Protein AF-A0A932Q395-F1 (afdb_monomer)

Sequence (166 aa):
MICYNPFRPYSNRVILEYLREEDRYVTKNRRISDGGLLMIFNQVFRTIFHTRIRYFIDQMIVDRNFKGDIILIEPKEDDSTFFEMNPFSFWSRARAARHGFTSVKNTIEGRFDEISKILSTYGIEMTRDIVERDFSKMAKSTSDDATIMSVLQKEANPRRRLQLVA

Secondary structure (DSSP, 8-state):
-EEE-TTPPP-----EEEETTTTEEEESS--GGGG-HHHHHHHHHHHHHHHHHHHHHHHHHH-TT--S--EEE---TT-HHHHHS-TT-GGGHHHHHHHHHHHHHHHHHHTHHHHHHHHHHTTB---HHHHHHHHHHHHH-TT-HHHHHHHHS----TT----B--

Mean predicted aligned error: 12.33 Å

pLDDT: mean 70.41, std 12.55, range [38.03, 88.69]

Nearest PDB structures (foldse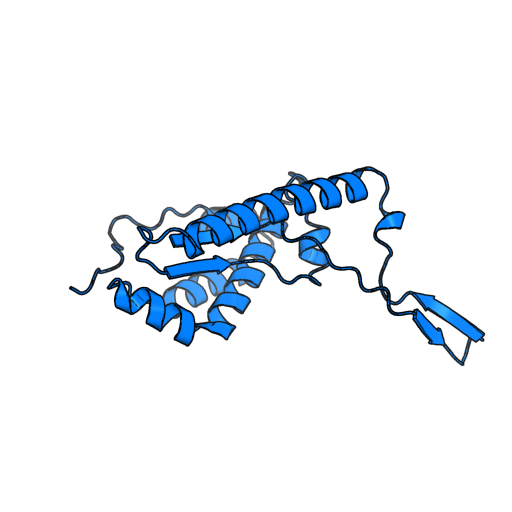ek):
  8wr0-assembly1_X  TM=2.277E-01  e=1.357E+00  Ureaplasma diversum
  8wr0-assembly1_O  TM=2.363E-01  e=1.532E+00  Ureaplasma diversum
  8wr0-assembly1_D  TM=2.130E-01  e=1.953E+00  Ureaplasma diversum
  8wr0-assembly1_H  TM=2.201E-01  e=2.989E+00  Ureaplasma diversum
  8wqu-assembly1_A  TM=2.173E-01  e=3.376E+00  Ureaplasma diversum

Structure (mmCIF, N/CA/C/O backbone):
data_AF-A0A932Q395-F1
#
_entry.id   AF-A0A932Q395-F1
#
loop_
_atom_site.group_PDB
_atom_site.id
_atom_site.type_symbol
_atom_site.label_atom_id
_atom_site.label_alt_id
_atom_site.label_comp_id
_atom_site.label_asym_id
_atom_site.label_entity_id
_atom_site.label_seq_id
_atom_site.pdbx_PDB_ins_code
_atom_site.Cartn_x
_atom_site.Cartn_y
_atom_site.Cartn_z
_atom_site.occupancy
_atom_site.B_iso_or_equiv
_atom_site.auth_seq_id
_atom_site.auth_comp_id
_atom_site.auth_asym_id
_atom_site.auth_atom_id
_atom_site.pdbx_PDB_model_num
ATOM 1 N N . MET A 1 1 ? -4.525 -5.004 13.787 1.00 82.94 1 MET A N 1
ATOM 2 C CA . MET A 1 1 ? -3.143 -4.699 13.341 1.00 82.94 1 MET A CA 1
ATOM 3 C C . MET A 1 1 ? -3.181 -4.289 11.876 1.00 82.94 1 MET A C 1
ATOM 5 O O . MET A 1 1 ? -3.859 -4.955 11.106 1.00 82.94 1 MET A O 1
ATOM 9 N N . ILE A 1 2 ? -2.488 -3.214 11.489 1.00 82.62 2 ILE A N 1
ATOM 10 C CA . ILE A 1 2 ? -2.384 -2.788 10.082 1.00 82.62 2 ILE A CA 1
ATOM 11 C C . ILE A 1 2 ? -0.931 -2.964 9.641 1.00 82.62 2 ILE A C 1
ATOM 13 O O . ILE A 1 2 ? -0.028 -2.401 10.258 1.00 82.62 2 ILE A O 1
ATOM 17 N N . CYS A 1 3 ? -0.713 -3.748 8.589 1.00 81.31 3 CYS A N 1
ATOM 18 C CA . CYS A 1 3 ? 0.602 -4.045 8.034 1.00 81.31 3 CYS A CA 1
ATOM 19 C C . CYS A 1 3 ? 0.660 -3.639 6.564 1.00 81.31 3 CYS A C 1
ATOM 21 O O . CYS A 1 3 ? -0.281 -3.869 5.806 1.00 81.31 3 CYS A O 1
ATOM 23 N N . TYR A 1 4 ? 1.798 -3.093 6.147 1.00 81.12 4 TYR A N 1
ATOM 24 C CA . TYR A 1 4 ? 2.088 -2.811 4.747 1.00 81.12 4 TYR A CA 1
ATOM 25 C C . TYR A 1 4 ? 3.319 -3.607 4.313 1.00 81.12 4 TYR A C 1
ATOM 27 O O . TYR A 1 4 ? 4.382 -3.481 4.922 1.00 81.12 4 TYR A O 1
ATOM 35 N N . ASN A 1 5 ? 3.175 -4.420 3.265 1.00 81.69 5 ASN A N 1
ATOM 36 C CA . ASN A 1 5 ? 4.266 -5.193 2.676 1.00 81.69 5 ASN A CA 1
ATOM 37 C C . ASN A 1 5 ? 4.668 -4.602 1.310 1.00 81.69 5 ASN A C 1
ATOM 39 O O . ASN A 1 5 ? 4.093 -4.979 0.288 1.00 81.69 5 ASN A O 1
ATOM 43 N N . PRO A 1 6 ? 5.691 -3.729 1.240 1.00 72.62 6 PRO A N 1
ATOM 44 C CA . PRO A 1 6 ? 6.219 -3.230 -0.031 1.00 72.62 6 PRO A CA 1
ATOM 45 C C . PRO A 1 6 ? 7.068 -4.270 -0.779 1.00 72.62 6 PRO A C 1
ATOM 47 O O . PRO A 1 6 ? 7.605 -3.980 -1.844 1.00 72.62 6 PRO A O 1
ATOM 50 N N . PHE A 1 7 ? 7.241 -5.472 -0.233 1.00 72.81 7 PHE A N 1
ATOM 51 C CA . PHE A 1 7 ? 8.138 -6.490 -0.769 1.00 72.81 7 PHE A CA 1
ATOM 52 C C . PHE A 1 7 ? 7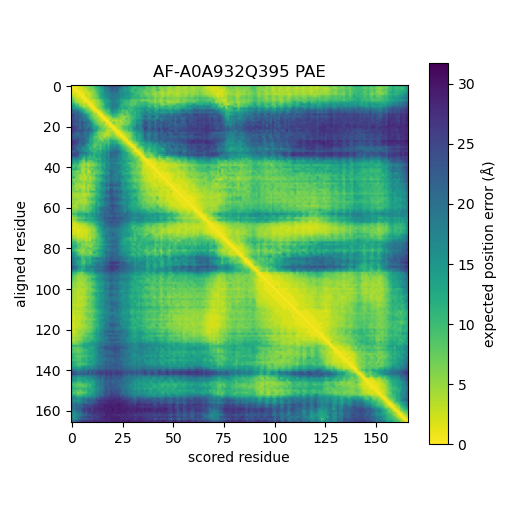.392 -7.690 -1.347 1.00 72.81 7 PHE A C 1
ATOM 54 O O . PHE A 1 7 ? 7.984 -8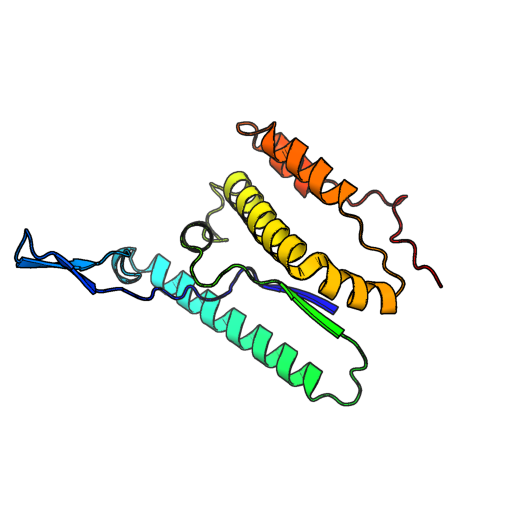.760 -1.481 1.00 72.81 7 PHE 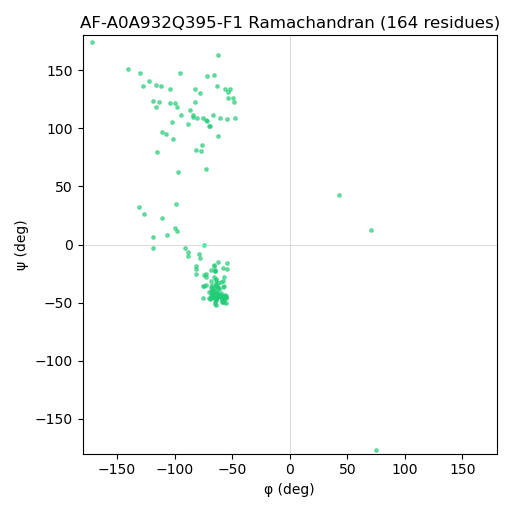A O 1
ATOM 61 N N . ARG A 1 8 ? 6.120 -7.528 -1.739 1.00 75.19 8 ARG A N 1
ATOM 62 C CA . ARG A 1 8 ? 5.399 -8.593 -2.442 1.00 75.19 8 ARG A CA 1
ATOM 63 C C . ARG A 1 8 ? 6.215 -9.049 -3.670 1.00 75.19 8 ARG A C 1
ATOM 65 O O . ARG A 1 8 ? 6.712 -8.189 -4.415 1.00 75.19 8 ARG A O 1
ATOM 72 N N . PRO A 1 9 ? 6.414 -10.365 -3.868 1.00 65.19 9 PRO A N 1
ATOM 73 C CA . PRO A 1 9 ? 7.150 -10.889 -5.007 1.00 65.19 9 PRO A CA 1
ATOM 74 C C . PRO A 1 9 ? 6.420 -10.546 -6.299 1.00 65.19 9 PRO A C 1
ATOM 76 O O . PRO A 1 9 ? 5.202 -10.690 -6.384 1.00 65.19 9 PRO A O 1
ATOM 79 N N . TYR A 1 10 ? 7.170 -10.112 -7.308 1.00 67.06 10 TYR A N 1
ATOM 80 C CA . TYR A 1 10 ? 6.604 -9.844 -8.623 1.00 67.06 10 TYR A CA 1
ATOM 81 C C . TYR A 1 10 ? 6.380 -11.161 -9.365 1.00 67.06 10 TYR A C 1
ATOM 83 O O . TYR A 1 10 ? 7.280 -12.007 -9.432 1.00 67.06 10 TYR A O 1
ATOM 91 N N . SER A 1 11 ? 5.175 -11.337 -9.903 1.00 59.97 11 SER A N 1
ATOM 92 C CA . SER A 1 11 ? 4.775 -12.518 -10.663 1.00 59.97 11 SER A CA 1
ATOM 93 C C . SER A 1 11 ? 4.822 -12.195 -12.150 1.00 59.97 11 SER A C 1
ATOM 95 O O . SER A 1 11 ? 3.856 -11.727 -12.749 1.00 59.97 11 SER A O 1
ATOM 97 N N . ASN A 1 12 ? 5.972 -12.450 -12.771 1.00 58.06 12 ASN A N 1
ATOM 98 C CA . ASN A 1 12 ? 6.119 -12.288 -14.211 1.00 58.06 12 ASN A CA 1
ATOM 99 C C . ASN A 1 12 ? 5.569 -13.514 -14.945 1.00 58.06 12 ASN A C 1
ATOM 101 O O . ASN A 1 12 ? 6.319 -14.414 -15.331 1.00 58.06 12 ASN A O 1
ATOM 105 N N . ARG A 1 13 ? 4.247 -13.571 -15.128 1.00 54.19 13 ARG A N 1
ATOM 106 C CA . ARG A 1 13 ? 3.653 -14.541 -16.052 1.00 54.19 13 ARG A CA 1
ATOM 107 C C . ARG A 1 13 ? 4.006 -14.121 -17.472 1.00 54.19 13 ARG A C 1
ATOM 109 O O . ARG A 1 13 ? 3.432 -13.191 -18.034 1.00 54.19 13 ARG A O 1
ATOM 116 N N . VAL A 1 14 ? 4.993 -14.806 -18.030 1.00 52.25 14 VAL A N 1
ATOM 117 C CA . VAL A 1 14 ? 5.400 -14.651 -19.420 1.00 52.25 14 VAL A CA 1
ATOM 118 C C . VAL A 1 14 ? 4.319 -15.268 -20.304 1.00 52.25 14 VAL A C 1
ATOM 120 O O . VAL A 1 14 ? 4.186 -16.487 -20.373 1.00 52.25 14 VAL A O 1
ATOM 123 N N . ILE A 1 15 ? 3.533 -14.419 -20.962 1.00 53.59 15 ILE A N 1
ATOM 124 C CA . ILE A 1 15 ? 2.578 -14.852 -21.982 1.00 53.59 15 ILE A CA 1
ATOM 125 C C . ILE A 1 15 ? 3.336 -14.901 -23.311 1.00 53.59 15 ILE A C 1
ATOM 127 O O . ILE A 1 15 ? 3.845 -13.880 -23.782 1.00 53.59 15 ILE A O 1
ATOM 131 N N . LEU A 1 16 ? 3.454 -16.105 -23.868 1.00 51.44 16 LEU A N 1
ATOM 132 C CA . LEU A 1 16 ? 3.946 -16.331 -25.223 1.00 51.44 16 LEU A CA 1
ATOM 133 C C . LEU A 1 16 ? 2.781 -16.071 -26.176 1.00 51.44 16 LEU A C 1
ATOM 135 O O . LEU A 1 16 ? 1.821 -16.839 -26.204 1.00 51.44 16 LEU A O 1
ATOM 139 N N . GLU A 1 17 ? 2.847 -14.969 -26.916 1.00 54.59 17 GLU A N 1
ATOM 140 C CA . GLU A 1 17 ? 1.850 -14.632 -27.928 1.00 54.59 17 GLU A CA 1
ATOM 141 C C . GLU A 1 17 ? 2.413 -15.036 -29.295 1.00 54.59 17 GLU A C 1
ATOM 143 O O . GLU A 1 17 ? 3.515 -14.630 -29.672 1.00 54.59 17 GLU A O 1
ATOM 148 N N . TYR A 1 18 ? 1.698 -15.911 -30.003 1.00 56.84 18 TYR A N 1
ATOM 149 C CA . TYR A 1 18 ? 2.077 -16.332 -31.349 1.00 56.84 18 TYR A CA 1
ATOM 150 C C . TYR A 1 18 ? 1.560 -15.300 -32.354 1.00 56.84 18 TYR A C 1
ATOM 152 O O . TYR A 1 18 ? 0.349 -15.163 -32.549 1.00 56.84 18 TYR A O 1
ATOM 160 N N . LEU A 1 19 ? 2.479 -14.564 -32.977 1.00 65.94 19 LEU A N 1
ATOM 161 C CA . LEU A 1 19 ? 2.161 -13.579 -34.006 1.00 65.94 19 LEU A CA 1
ATOM 162 C C . LEU A 1 19 ? 2.138 -14.273 -35.367 1.00 65.94 19 LEU A C 1
ATOM 164 O O . LEU A 1 19 ? 3.181 -14.566 -35.949 1.00 65.94 19 LEU A O 1
ATOM 168 N N . ARG A 1 20 ? 0.922 -14.514 -35.876 1.00 59.69 20 ARG A N 1
ATOM 169 C CA . ARG A 1 20 ? 0.675 -15.143 -37.187 1.00 59.69 20 ARG A CA 1
ATOM 170 C C . ARG A 1 20 ? 1.315 -14.399 -38.363 1.00 59.69 20 ARG A C 1
ATOM 172 O O . ARG A 1 20 ? 1.606 -15.034 -39.365 1.00 59.69 20 ARG A O 1
ATOM 179 N N . GLU A 1 21 ? 1.512 -13.086 -38.256 1.00 71.31 21 GLU A N 1
ATOM 180 C CA . GLU A 1 21 ? 2.094 -12.264 -39.329 1.00 71.31 21 GLU A CA 1
ATOM 181 C C . GLU A 1 21 ? 3.610 -12.451 -39.485 1.00 71.31 21 GLU A C 1
ATOM 183 O O . GLU A 1 21 ? 4.138 -12.271 -40.577 1.00 71.31 21 GLU A O 1
ATOM 188 N N . GLU A 1 22 ? 4.310 -12.835 -38.415 1.00 65.81 22 GLU A N 1
ATOM 189 C CA . GLU A 1 22 ? 5.778 -12.917 -38.378 1.00 65.81 22 GLU A CA 1
ATOM 190 C C . GLU A 1 22 ? 6.293 -14.345 -38.111 1.00 65.81 22 GLU A C 1
ATOM 192 O O . GLU A 1 22 ? 7.490 -14.530 -37.897 1.00 65.81 22 GLU A O 1
ATOM 197 N N . ASP A 1 23 ? 5.390 -15.336 -38.074 1.00 68.19 23 ASP A N 1
ATOM 198 C CA . ASP A 1 23 ? 5.641 -16.750 -37.740 1.00 68.19 23 ASP A CA 1
ATOM 199 C C . ASP A 1 23 ? 6.588 -16.946 -36.540 1.00 68.19 23 ASP A C 1
ATOM 201 O O . ASP A 1 23 ? 7.510 -17.765 -36.541 1.00 68.19 23 ASP A O 1
ATOM 205 N N . ARG A 1 24 ? 6.391 -16.141 -35.489 1.00 59.34 24 ARG A N 1
ATOM 206 C CA . ARG A 1 24 ? 7.239 -16.172 -34.294 1.00 59.34 24 ARG A CA 1
ATOM 207 C C . ARG A 1 24 ? 6.450 -15.997 -33.008 1.00 59.34 24 ARG A C 1
ATOM 209 O O . ARG A 1 24 ? 5.423 -15.320 -32.947 1.00 59.34 24 ARG A O 1
ATOM 216 N N . TYR A 1 25 ? 6.986 -16.585 -31.945 1.00 59.22 25 TYR A N 1
ATOM 217 C CA . TYR A 1 25 ? 6.532 -16.341 -30.582 1.00 59.22 25 TYR A CA 1
ATOM 218 C C . TYR A 1 25 ? 7.189 -15.068 -30.060 1.00 59.22 25 TYR A C 1
ATOM 220 O O . TYR A 1 25 ? 8.418 -14.984 -30.001 1.00 59.22 25 TYR A O 1
ATOM 228 N N . VAL A 1 26 ? 6.383 -14.090 -29.652 1.00 55.78 26 VAL A N 1
ATOM 229 C CA . VAL A 1 26 ? 6.885 -12.862 -29.033 1.00 55.78 26 VAL A CA 1
ATOM 230 C C . VAL A 1 26 ? 6.474 -12.841 -27.570 1.00 55.78 26 VAL A C 1
ATOM 232 O O . VAL A 1 26 ? 5.364 -13.206 -27.181 1.00 55.78 26 VAL A O 1
ATOM 235 N N . THR A 1 27 ? 7.429 -12.457 -26.731 1.00 56.22 27 THR A N 1
ATOM 236 C CA . THR A 1 27 ? 7.234 -12.377 -25.288 1.00 56.22 27 THR A CA 1
ATOM 237 C C . THR A 1 27 ? 6.589 -11.029 -24.979 1.00 56.22 27 THR A C 1
ATOM 239 O O . THR A 1 27 ? 7.252 -10.004 -25.114 1.00 56.22 27 THR A O 1
ATOM 242 N N . LYS A 1 28 ? 5.311 -11.004 -24.577 1.00 52.16 28 LYS A N 1
ATOM 243 C CA . LYS A 1 28 ? 4.595 -9.740 -24.298 1.00 52.16 28 LYS A CA 1
ATOM 244 C C . LYS A 1 28 ? 5.173 -8.979 -23.096 1.00 52.16 28 LYS A C 1
ATOM 246 O O . LYS A 1 28 ? 5.125 -7.755 -23.057 1.00 52.16 28 LYS A O 1
ATOM 251 N N . ASN A 1 29 ? 5.767 -9.709 -22.150 1.00 52.38 29 ASN A N 1
ATOM 252 C CA . ASN A 1 29 ? 6.369 -9.168 -20.932 1.00 52.38 29 ASN A CA 1
ATOM 253 C C . ASN A 1 29 ? 7.885 -9.422 -20.907 1.00 52.38 29 ASN A C 1
ATOM 255 O O . ASN A 1 29 ? 8.338 -10.528 -21.210 1.00 52.38 29 ASN A O 1
ATOM 259 N N . ARG A 1 30 ? 8.674 -8.414 -20.501 1.00 54.38 30 ARG A N 1
ATOM 260 C CA . ARG A 1 30 ? 10.128 -8.547 -20.272 1.00 54.38 30 ARG A CA 1
ATOM 261 C C . ARG A 1 30 ? 10.401 -9.655 -19.257 1.00 54.38 30 ARG A C 1
ATOM 263 O O . ARG A 1 30 ? 9.752 -9.689 -18.212 1.00 54.38 30 ARG A O 1
ATOM 270 N N . ARG A 1 31 ? 11.355 -10.554 -19.522 1.00 53.00 31 ARG A N 1
ATOM 271 C CA . ARG A 1 31 ? 11.719 -11.612 -18.566 1.00 53.00 31 ARG A CA 1
ATOM 272 C C . ARG A 1 31 ? 12.482 -11.005 -17.388 1.00 53.00 31 ARG A C 1
ATOM 274 O O . ARG A 1 31 ? 13.286 -10.094 -17.561 1.00 53.00 31 ARG A O 1
ATOM 281 N N . ILE A 1 32 ? 12.277 -11.549 -16.181 1.00 52.84 32 ILE A N 1
ATOM 282 C CA . ILE A 1 32 ? 13.026 -11.095 -14.992 1.00 52.84 32 ILE A CA 1
ATOM 283 C C . ILE A 1 32 ? 14.534 -11.408 -15.146 1.00 52.84 32 ILE A C 1
ATOM 285 O O . ILE A 1 32 ? 15.383 -10.754 -14.550 1.00 52.84 32 ILE A O 1
ATOM 289 N N . SER A 1 33 ? 14.886 -12.383 -15.987 1.00 52.72 33 SER A N 1
ATOM 290 C CA . SER A 1 33 ? 16.270 -12.745 -16.311 1.00 52.72 33 SER A CA 1
ATOM 291 C C . SER A 1 33 ? 17.052 -11.649 -17.038 1.00 52.72 33 SER A C 1
ATOM 293 O O . SER A 1 33 ? 18.278 -11.648 -16.979 1.00 52.72 33 SER A O 1
ATOM 295 N N . ASP A 1 34 ? 16.371 -10.708 -17.695 1.00 53.38 34 ASP A N 1
ATOM 296 C CA . ASP A 1 34 ? 17.017 -9.785 -18.637 1.00 53.38 34 ASP A CA 1
ATOM 297 C C . ASP A 1 34 ? 17.554 -8.512 -17.951 1.00 53.38 34 ASP A C 1
ATOM 299 O O . ASP A 1 34 ? 18.246 -7.713 -18.573 1.00 53.38 34 ASP A O 1
ATOM 303 N N . GLY A 1 35 ? 17.266 -8.315 -16.657 1.00 56.22 35 GLY A N 1
ATOM 304 C CA . GLY A 1 35 ? 17.707 -7.147 -15.872 1.00 56.22 35 GLY A CA 1
ATOM 305 C C . GLY A 1 35 ? 18.958 -7.372 -15.017 1.00 56.22 35 GLY A C 1
ATOM 306 O O . GLY A 1 35 ? 19.281 -6.540 -14.169 1.00 56.22 35 GLY A O 1
ATOM 307 N N . GLY A 1 36 ? 19.666 -8.486 -15.219 1.00 63.50 36 GLY A N 1
ATOM 308 C CA . GLY A 1 36 ? 20.943 -8.772 -14.563 1.00 63.50 36 GLY A CA 1
ATOM 309 C C . GLY A 1 36 ? 20.849 -9.186 -13.086 1.00 63.50 36 GLY A C 1
ATOM 310 O O . GLY A 1 36 ? 19.777 -9.344 -12.500 1.00 63.50 36 GLY A O 1
ATOM 311 N N . LEU A 1 37 ? 22.020 -9.374 -12.471 1.00 66.88 37 LEU A N 1
ATOM 312 C CA . LEU A 1 37 ? 22.194 -9.948 -11.130 1.00 66.88 37 LEU A CA 1
ATOM 313 C C . LEU A 1 37 ? 21.452 -9.170 -10.020 1.00 66.88 37 LEU A C 1
ATOM 315 O O . LEU A 1 37 ? 20.877 -9.775 -9.117 1.00 66.88 37 LEU A O 1
ATOM 319 N N . LEU A 1 38 ? 21.395 -7.836 -10.110 1.00 65.88 38 LEU A N 1
ATOM 320 C CA . LEU A 1 38 ? 20.682 -6.984 -9.145 1.00 65.88 38 LEU A CA 1
ATOM 321 C C . LEU A 1 38 ? 19.166 -7.234 -9.127 1.00 65.88 38 LEU A C 1
ATOM 323 O O . LEU A 1 38 ? 18.539 -7.134 -8.070 1.00 65.88 38 LEU A O 1
ATOM 327 N N . MET A 1 39 ? 18.569 -7.585 -10.269 1.00 67.19 39 MET A N 1
ATOM 328 C CA . MET A 1 39 ? 17.130 -7.838 -10.357 1.00 67.19 39 MET A CA 1
ATOM 329 C C . MET A 1 39 ? 16.751 -9.189 -9.742 1.00 67.19 39 MET A C 1
ATOM 331 O O . MET A 1 39 ? 15.729 -9.296 -9.061 1.00 67.19 39 MET A O 1
ATOM 335 N N . ILE A 1 40 ? 17.624 -10.190 -9.889 1.00 71.88 40 ILE A N 1
ATOM 336 C CA . ILE A 1 40 ? 17.500 -11.486 -9.208 1.00 71.88 40 ILE A CA 1
ATOM 337 C C . ILE A 1 40 ? 17.613 -11.291 -7.694 1.00 71.88 40 ILE A C 1
ATOM 339 O O . ILE A 1 40 ? 16.755 -11.772 -6.955 1.00 71.88 40 ILE A O 1
ATOM 343 N N . PHE A 1 41 ? 18.609 -10.530 -7.223 1.00 72.00 41 PHE A N 1
ATOM 344 C CA . PHE A 1 41 ? 18.745 -10.226 -5.796 1.00 72.00 41 PHE A CA 1
ATOM 345 C C . PHE A 1 41 ? 17.500 -9.531 -5.231 1.00 72.00 41 PHE A C 1
ATOM 347 O O . PHE A 1 41 ? 16.998 -9.954 -4.192 1.00 72.00 41 PHE A O 1
ATOM 354 N N . ASN A 1 42 ? 16.948 -8.529 -5.925 1.00 72.25 42 ASN A N 1
ATOM 355 C CA . ASN A 1 42 ? 15.702 -7.865 -5.521 1.00 72.25 42 ASN A CA 1
ATOM 356 C C . ASN A 1 42 ? 14.542 -8.872 -5.376 1.00 72.25 42 ASN A C 1
ATOM 358 O O . ASN A 1 42 ? 13.818 -8.848 -4.381 1.00 72.25 42 ASN A O 1
ATOM 362 N N . GLN A 1 43 ? 14.405 -9.814 -6.314 1.00 75.06 43 GLN A N 1
ATOM 363 C CA . GLN A 1 43 ? 13.385 -10.862 -6.236 1.00 75.06 43 GLN A CA 1
ATOM 364 C C . GLN A 1 43 ? 13.618 -11.834 -5.065 1.00 75.06 43 GLN A C 1
ATOM 366 O O . GLN A 1 43 ? 12.659 -12.215 -4.387 1.00 75.06 43 GLN A O 1
ATOM 371 N N . VAL A 1 44 ? 14.868 -12.217 -4.787 1.00 79.00 44 VAL A N 1
ATOM 372 C CA . VAL A 1 44 ? 15.210 -13.084 -3.644 1.00 79.00 44 VAL A CA 1
ATOM 373 C C . VAL A 1 44 ? 14.878 -12.388 -2.326 1.00 79.00 44 VAL A C 1
ATOM 375 O O . VAL A 1 44 ? 14.189 -12.973 -1.490 1.00 79.00 44 VAL A O 1
ATOM 378 N N . PHE A 1 45 ? 15.279 -11.124 -2.157 1.00 76.75 45 PHE A N 1
ATOM 379 C CA . PHE A 1 45 ? 14.925 -10.338 -0.972 1.00 76.75 45 PHE A CA 1
ATOM 380 C C . PHE A 1 45 ? 13.407 -10.257 -0.794 1.00 76.75 45 PHE A C 1
ATOM 382 O O . PHE A 1 45 ? 12.906 -10.593 0.280 1.00 76.75 45 PHE A O 1
ATOM 389 N N . ARG A 1 46 ? 12.664 -9.908 -1.853 1.00 76.12 46 ARG A N 1
ATOM 390 C CA . ARG A 1 46 ? 11.193 -9.879 -1.829 1.00 76.12 46 ARG A CA 1
ATOM 391 C C . ARG A 1 46 ? 10.597 -11.213 -1.390 1.00 76.12 46 ARG A C 1
ATOM 393 O O . ARG A 1 46 ? 9.736 -11.247 -0.519 1.00 76.12 46 ARG A O 1
ATOM 400 N N . THR A 1 47 ? 11.120 -12.318 -1.909 1.00 79.94 47 THR A N 1
ATOM 401 C CA . THR A 1 47 ? 10.661 -13.670 -1.554 1.00 79.94 47 THR A CA 1
ATOM 402 C C . THR A 1 47 ? 10.889 -13.991 -0.074 1.00 79.94 47 THR A C 1
ATOM 404 O O . THR A 1 47 ? 9.987 -14.509 0.590 1.00 79.94 47 THR A O 1
ATOM 407 N N . ILE A 1 48 ? 12.058 -13.647 0.476 1.00 81.38 48 ILE A N 1
ATOM 408 C CA . ILE A 1 48 ? 12.382 -13.888 1.891 1.00 81.38 48 ILE A CA 1
ATOM 409 C C . ILE A 1 48 ? 11.468 -13.066 2.805 1.00 81.38 48 ILE A C 1
ATOM 411 O O . ILE A 1 48 ? 10.875 -13.616 3.736 1.00 81.38 48 ILE A O 1
ATOM 415 N N . PHE A 1 49 ? 11.330 -11.764 2.540 1.00 79.44 49 PHE A N 1
ATOM 416 C CA . PHE A 1 49 ? 10.479 -10.884 3.345 1.00 79.44 49 PHE A CA 1
ATOM 417 C C . PHE A 1 49 ? 9.016 -11.312 3.290 1.00 79.44 49 PHE A C 1
ATOM 419 O O . PHE A 1 49 ? 8.366 -11.419 4.329 1.00 79.44 49 PHE A O 1
ATOM 426 N N . HIS A 1 50 ? 8.528 -11.642 2.096 1.00 78.50 50 HIS A N 1
ATOM 427 C CA . HIS A 1 50 ? 7.172 -12.137 1.900 1.00 78.50 50 HIS A CA 1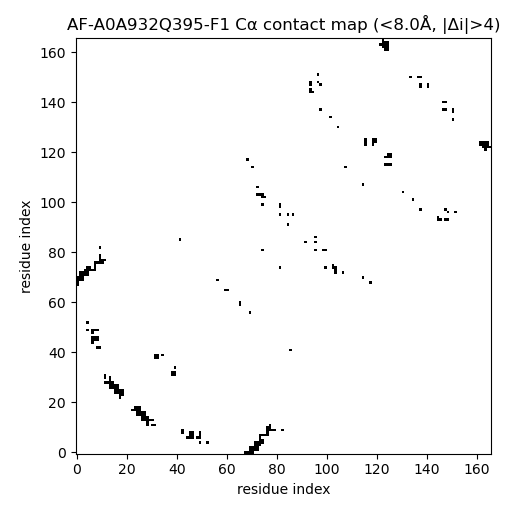
ATOM 428 C C . HIS A 1 50 ? 6.890 -13.407 2.698 1.00 78.50 50 HIS A C 1
ATOM 430 O O . HIS A 1 50 ? 5.874 -13.504 3.381 1.00 78.50 50 HIS A O 1
ATOM 436 N N . THR A 1 51 ? 7.823 -14.361 2.669 1.00 82.75 51 THR A N 1
ATOM 437 C CA . THR A 1 51 ? 7.694 -15.620 3.416 1.00 82.75 51 THR A CA 1
ATOM 438 C C . THR A 1 51 ? 7.658 -15.368 4.921 1.00 82.75 51 THR A C 1
ATOM 440 O O . THR A 1 51 ? 6.841 -15.960 5.621 1.00 82.75 51 THR A O 1
ATOM 443 N N . ARG A 1 52 ? 8.491 -14.449 5.430 1.00 82.56 52 ARG A N 1
ATOM 444 C CA . ARG A 1 52 ? 8.488 -14.096 6.857 1.00 82.56 52 ARG A CA 1
ATOM 445 C C . ARG A 1 52 ? 7.202 -13.401 7.297 1.00 82.56 52 ARG A C 1
ATOM 447 O O . ARG A 1 52 ? 6.703 -13.722 8.369 1.00 82.56 52 ARG A O 1
ATOM 454 N N . ILE A 1 53 ? 6.667 -12.480 6.494 1.00 82.50 53 ILE A N 1
ATOM 455 C CA . ILE A 1 53 ? 5.404 -11.794 6.808 1.00 82.50 53 ILE A CA 1
ATOM 456 C C . ILE A 1 53 ? 4.245 -12.791 6.809 1.00 82.50 53 ILE A C 1
ATOM 458 O O . ILE A 1 53 ? 3.449 -12.784 7.743 1.00 82.50 53 ILE A O 1
ATOM 462 N N . ARG A 1 54 ? 4.182 -13.686 5.815 1.00 82.81 54 ARG A N 1
ATOM 463 C CA . ARG A 1 54 ? 3.176 -14.757 5.787 1.00 82.81 54 ARG A CA 1
ATOM 464 C C . ARG A 1 54 ? 3.270 -15.651 7.011 1.00 82.81 54 ARG A C 1
ATOM 466 O O . ARG A 1 54 ? 2.277 -15.818 7.699 1.00 82.81 54 ARG A O 1
ATOM 473 N N . TYR A 1 55 ? 4.473 -16.120 7.334 1.00 85.12 55 TYR A N 1
ATOM 474 C CA . TYR A 1 55 ? 4.691 -16.929 8.526 1.00 85.12 55 TYR A CA 1
ATOM 475 C C . TYR A 1 55 ? 4.238 -16.207 9.802 1.00 85.12 55 TYR A C 1
ATOM 477 O O . TYR A 1 55 ? 3.570 -16.801 10.640 1.00 85.12 55 TYR A O 1
ATOM 485 N N . PHE A 1 56 ? 4.558 -14.919 9.946 1.00 83.19 56 PHE A N 1
ATOM 486 C CA . PHE A 1 56 ? 4.112 -14.117 11.085 1.00 83.19 56 PHE A CA 1
ATOM 487 C C . PHE A 1 56 ? 2.582 -14.032 11.175 1.00 83.19 56 PHE A C 1
ATOM 489 O O . PHE A 1 56 ? 2.024 -14.239 12.250 1.00 83.19 56 PHE A O 1
ATOM 496 N N . ILE A 1 57 ? 1.900 -13.784 10.055 1.00 83.81 57 ILE A N 1
ATOM 497 C CA . ILE A 1 57 ? 0.434 -13.731 10.006 1.00 83.81 57 ILE A CA 1
ATOM 498 C C . ILE A 1 57 ? -0.175 -15.100 10.325 1.00 83.81 57 ILE A C 1
ATOM 500 O O . ILE A 1 57 ? -1.090 -15.170 11.139 1.00 83.81 57 ILE A O 1
ATOM 504 N N . ASP A 1 58 ? 0.358 -16.182 9.756 1.00 85.25 58 ASP A N 1
ATOM 505 C CA . ASP A 1 58 ? -0.114 -17.546 10.016 1.00 85.25 58 ASP A CA 1
ATOM 506 C C . ASP A 1 58 ? 0.008 -17.898 11.505 1.00 85.25 58 ASP A C 1
ATOM 508 O O . ASP A 1 58 ? -0.916 -18.460 12.092 1.00 85.25 58 ASP A O 1
ATOM 512 N N . GLN A 1 59 ? 1.114 -17.508 12.149 1.00 84.19 59 GLN A N 1
ATOM 513 C CA . GLN A 1 59 ? 1.286 -17.676 13.595 1.00 84.19 59 GLN A CA 1
ATOM 514 C C . GLN A 1 59 ? 0.237 -16.892 14.390 1.00 84.19 59 GLN A C 1
ATOM 516 O O . GLN A 1 59 ? -0.327 -17.430 15.338 1.00 84.19 59 GLN A O 1
ATOM 521 N N . MET A 1 60 ? -0.069 -15.653 13.994 1.00 81.19 60 MET A N 1
ATOM 522 C CA . MET A 1 60 ? -1.090 -14.846 14.671 1.00 81.19 60 MET A CA 1
ATOM 523 C C . MET A 1 60 ? -2.507 -15.392 14.486 1.00 81.19 60 MET A C 1
ATOM 525 O O . MET A 1 60 ? -3.311 -15.298 15.405 1.00 81.19 60 MET A O 1
ATOM 529 N N . ILE A 1 61 ? -2.820 -15.967 13.323 1.00 81.06 61 ILE A N 1
ATOM 530 C CA . ILE A 1 61 ? -4.129 -16.585 13.063 1.00 81.06 61 ILE A CA 1
ATOM 531 C C . ILE A 1 61 ? -4.319 -17.843 13.923 1.00 81.06 61 ILE A C 1
ATOM 533 O O . ILE A 1 61 ? -5.426 -18.117 14.384 1.00 81.06 61 ILE A O 1
ATOM 537 N N . VAL A 1 62 ? -3.253 -18.621 14.132 1.00 84.00 62 VAL A N 1
ATOM 538 C CA . VAL A 1 62 ? -3.296 -19.865 14.921 1.00 84.00 62 VAL A CA 1
ATOM 539 C C . VAL A 1 62 ? -3.226 -19.597 16.432 1.00 84.00 62 VAL A C 1
ATOM 541 O O . VAL A 1 62 ? -3.720 -20.407 17.223 1.00 84.00 62 VAL A O 1
ATOM 544 N N . ASP A 1 63 ? -2.644 -18.471 16.851 1.00 84.44 63 ASP A N 1
ATOM 545 C CA . ASP A 1 63 ? -2.570 -18.080 18.258 1.00 84.44 63 ASP A CA 1
ATOM 546 C C . ASP A 1 63 ? -3.963 -17.763 18.827 1.00 84.44 63 ASP A C 1
ATOM 548 O O . ASP A 1 63 ? -4.589 -16.751 18.520 1.00 84.44 63 ASP A O 1
ATOM 552 N N . ARG A 1 64 ? -4.434 -18.616 19.743 1.00 75.25 64 ARG A N 1
ATOM 553 C CA . ARG A 1 64 ? -5.738 -18.468 20.412 1.00 75.25 64 ARG A CA 1
ATOM 554 C C . ARG A 1 64 ? -5.831 -17.233 21.310 1.00 75.25 64 ARG A C 1
ATOM 556 O O . ARG A 1 64 ? -6.939 -16.828 21.668 1.00 75.25 64 ARG A O 1
ATOM 563 N N . ASN A 1 65 ? -4.69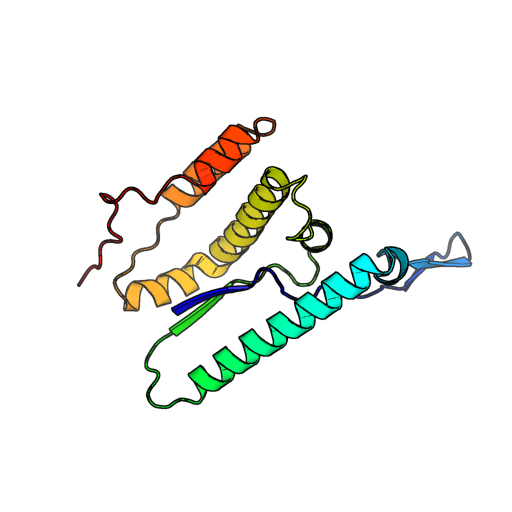5 -16.660 21.703 1.00 83.50 65 ASN A N 1
ATOM 564 C CA . ASN A 1 65 ? -4.654 -15.431 22.489 1.00 83.50 65 ASN A CA 1
ATOM 565 C C . ASN A 1 65 ? -4.824 -14.189 21.615 1.00 83.50 65 ASN A C 1
ATOM 567 O O . ASN A 1 65 ? -5.168 -13.123 22.133 1.00 83.50 65 ASN A O 1
ATOM 571 N N . PHE A 1 66 ? -4.614 -14.308 20.302 1.00 83.00 66 PHE A N 1
ATOM 572 C CA . PHE A 1 66 ? -4.817 -13.202 19.391 1.00 83.00 66 PHE A CA 1
ATOM 573 C C . PHE A 1 66 ? -6.315 -12.986 19.155 1.00 83.00 66 PHE A C 1
ATOM 575 O O . PHE A 1 66 ? -7.005 -13.770 18.508 1.00 83.00 66 PHE A O 1
ATOM 582 N N . LYS A 1 67 ? -6.831 -11.891 19.715 1.00 77.19 67 LYS A N 1
ATOM 583 C CA . LYS A 1 67 ? -8.211 -11.439 19.524 1.00 77.19 67 LYS A CA 1
ATOM 584 C C . LYS A 1 67 ? -8.193 -10.106 18.792 1.00 77.19 67 LYS A C 1
ATOM 586 O O . LYS A 1 67 ? -8.292 -9.050 19.413 1.00 77.19 67 LYS A O 1
ATOM 591 N N . GLY A 1 68 ? -8.018 -10.150 17.475 1.00 83.56 68 GLY A N 1
ATOM 592 C CA . GLY A 1 68 ? -8.115 -8.960 16.641 1.00 83.56 68 GLY A CA 1
ATOM 593 C C . GLY A 1 68 ? -8.075 -9.244 15.143 1.00 83.56 68 GLY A C 1
ATOM 594 O O . GLY A 1 68 ? -7.838 -10.370 14.722 1.00 83.56 68 GLY A O 1
ATOM 595 N N . ASP A 1 69 ? -8.279 -8.200 14.347 1.00 85.31 69 ASP A N 1
ATOM 596 C CA . ASP A 1 69 ? -8.234 -8.256 12.888 1.00 85.31 69 ASP A CA 1
ATOM 597 C C . ASP A 1 69 ? -6.856 -7.844 12.353 1.00 85.31 69 ASP A C 1
ATOM 599 O O . ASP A 1 69 ? -6.167 -6.980 12.918 1.00 85.31 69 ASP A O 1
ATOM 603 N N . ILE A 1 70 ? -6.445 -8.442 11.233 1.00 85.56 70 ILE A N 1
ATOM 604 C CA . ILE A 1 70 ? -5.203 -8.112 10.523 1.00 85.56 70 ILE A CA 1
ATOM 605 C C . ILE A 1 70 ? -5.558 -7.556 9.147 1.00 85.56 70 ILE A C 1
ATOM 607 O O . ILE A 1 70 ? -6.126 -8.253 8.314 1.00 85.56 70 ILE A O 1
ATOM 611 N N . ILE A 1 71 ? -5.168 -6.308 8.894 1.00 86.50 71 ILE A N 1
ATOM 612 C CA . ILE A 1 71 ? -5.273 -5.681 7.576 1.00 86.50 71 ILE A CA 1
ATOM 613 C C . ILE A 1 71 ? -3.877 -5.690 6.957 1.00 86.50 71 ILE A C 1
ATOM 615 O O . ILE A 1 71 ? -3.010 -4.916 7.367 1.00 86.50 71 ILE A O 1
ATOM 619 N N . LEU A 1 72 ? -3.656 -6.576 5.984 1.00 86.50 72 LEU A N 1
ATOM 620 C CA . LEU A 1 72 ? -2.426 -6.627 5.196 1.00 86.50 72 LEU A CA 1
ATOM 621 C C . LEU A 1 72 ? -2.636 -5.909 3.861 1.00 86.50 72 LEU A C 1
ATOM 623 O O . LEU A 1 72 ? -3.446 -6.327 3.035 1.00 86.50 72 LEU A O 1
ATOM 627 N N . ILE A 1 73 ? -1.871 -4.845 3.644 1.00 84.81 73 ILE A N 1
ATOM 628 C CA . ILE A 1 73 ? -1.861 -4.082 2.398 1.00 84.81 73 ILE A CA 1
ATOM 629 C C . ILE A 1 73 ? -0.604 -4.459 1.620 1.00 84.81 73 ILE A C 1
ATOM 631 O O . ILE A 1 73 ? 0.515 -4.279 2.103 1.00 84.81 73 ILE A O 1
ATOM 635 N N . GLU A 1 74 ? -0.786 -4.948 0.397 1.00 80.31 74 GLU A N 1
ATOM 636 C CA . GLU A 1 74 ? 0.308 -5.294 -0.508 1.00 80.31 74 GLU A CA 1
ATOM 637 C C . GLU A 1 74 ? 0.076 -4.651 -1.884 1.00 80.31 74 GLU A C 1
ATOM 639 O O . GLU A 1 74 ? -1.076 -4.514 -2.307 1.00 80.31 74 GLU A O 1
ATOM 644 N N . PRO A 1 75 ? 1.141 -4.274 -2.615 1.00 75.56 75 PRO A N 1
ATOM 645 C CA . PRO A 1 75 ? 1.027 -3.873 -4.013 1.00 75.56 75 PRO A CA 1
ATOM 646 C C . PRO A 1 75 ? 0.501 -5.040 -4.862 1.00 75.56 75 PRO A C 1
ATOM 648 O O . PRO A 1 75 ? 0.541 -6.210 -4.458 1.00 75.56 75 PRO A O 1
ATOM 651 N N . LYS A 1 76 ? 0.013 -4.742 -6.069 1.00 72.81 76 LYS A N 1
ATOM 652 C CA . LYS A 1 76 ? -0.403 -5.796 -7.000 1.00 72.81 76 LYS A CA 1
ATOM 653 C C . LYS A 1 76 ? 0.799 -6.631 -7.449 1.00 72.81 76 LYS A C 1
ATOM 655 O O . LYS A 1 76 ? 1.911 -6.133 -7.586 1.00 72.81 76 LYS A O 1
ATOM 660 N N . GLU A 1 77 ? 0.554 -7.919 -7.658 1.00 67.56 77 GLU A N 1
ATOM 661 C CA . GLU A 1 77 ? 1.574 -8.917 -8.012 1.00 67.56 77 GLU A CA 1
ATOM 662 C C . GLU A 1 77 ? 2.151 -8.706 -9.425 1.00 67.56 77 GLU A C 1
ATOM 664 O O . GLU A 1 77 ? 3.263 -9.149 -9.706 1.00 67.56 77 GLU A O 1
ATOM 669 N N . ASP A 1 78 ? 1.403 -8.017 -10.288 1.00 64.69 78 ASP A N 1
ATOM 670 C CA . ASP A 1 78 ? 1.693 -7.702 -11.689 1.00 64.69 78 ASP A CA 1
ATOM 671 C C . ASP A 1 78 ? 2.081 -6.227 -11.916 1.00 64.69 78 ASP A C 1
ATOM 673 O O . ASP A 1 78 ? 2.234 -5.793 -13.057 1.00 64.69 78 ASP A O 1
ATOM 677 N N . ASP A 1 79 ? 2.287 -5.446 -10.848 1.00 68.25 79 ASP A N 1
ATOM 678 C CA . ASP A 1 79 ? 2.713 -4.047 -10.949 1.00 68.25 79 ASP A CA 1
ATOM 679 C C . 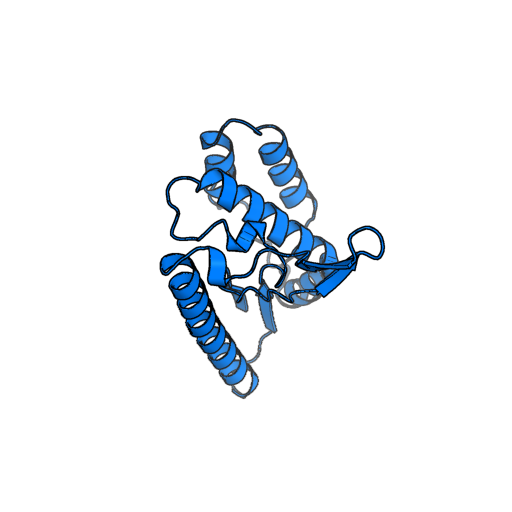ASP A 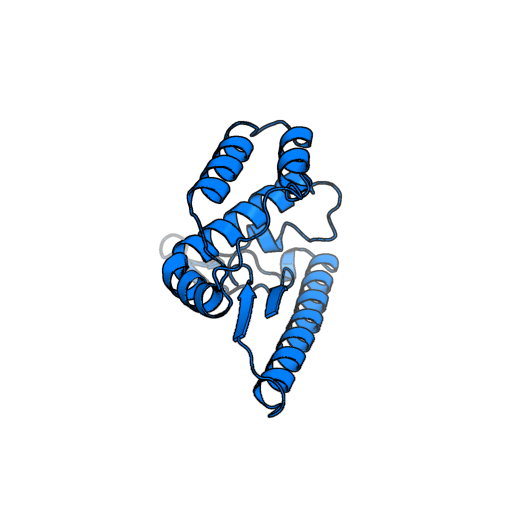1 79 ? 4.211 -3.960 -11.292 1.00 68.25 79 ASP A C 1
ATOM 681 O O . ASP A 1 79 ? 5.084 -3.852 -10.422 1.00 68.25 79 ASP A O 1
ATOM 685 N N . SER A 1 80 ? 4.511 -4.021 -12.592 1.00 62.88 80 SER A N 1
ATOM 686 C CA . SER A 1 80 ? 5.875 -3.926 -13.125 1.00 62.88 80 SER A CA 1
ATOM 687 C C . SER A 1 80 ? 6.550 -2.610 -12.748 1.00 62.88 80 SER A C 1
ATOM 689 O O . SER A 1 80 ? 7.755 -2.581 -12.505 1.00 62.88 80 SER A O 1
ATOM 691 N N . THR A 1 81 ? 5.778 -1.528 -12.628 1.00 63.69 81 THR A N 1
ATOM 692 C CA . THR A 1 81 ? 6.316 -0.219 -12.259 1.00 63.69 81 THR A CA 1
ATOM 693 C C . THR A 1 81 ? 6.790 -0.246 -10.810 1.00 63.69 81 THR A C 1
ATOM 695 O O . THR A 1 81 ? 7.914 0.162 -10.525 1.00 63.69 81 THR A O 1
ATOM 698 N N . PHE A 1 82 ? 5.986 -0.791 -9.890 1.00 64.25 82 PHE A N 1
ATOM 699 C CA . PHE A 1 82 ? 6.358 -0.982 -8.481 1.00 64.25 82 PHE A CA 1
ATOM 700 C C . PHE A 1 82 ? 7.523 -1.967 -8.289 1.00 64.25 82 PHE A C 1
ATOM 702 O O . PHE A 1 82 ? 8.323 -1.821 -7.359 1.00 64.25 82 PHE A O 1
ATOM 709 N N . PHE A 1 83 ? 7.658 -2.954 -9.175 1.00 61.50 83 PHE A N 1
ATOM 710 C CA . PHE A 1 83 ? 8.810 -3.853 -9.184 1.00 61.50 83 PHE A CA 1
ATOM 711 C C . PHE A 1 83 ? 10.109 -3.149 -9.617 1.00 61.50 83 PHE A C 1
ATOM 713 O O . PHE A 1 83 ? 11.131 -3.289 -8.936 1.00 61.50 83 PHE A O 1
ATOM 720 N N . GLU A 1 84 ? 10.059 -2.370 -10.704 1.00 60.69 84 GLU A N 1
ATOM 721 C CA . GLU A 1 84 ? 11.195 -1.605 -11.242 1.00 60.69 84 GLU A CA 1
ATOM 722 C C . GLU A 1 84 ? 11.623 -0.453 -10.321 1.00 60.69 84 GLU A C 1
ATOM 724 O O . GLU A 1 84 ? 12.815 -0.150 -10.211 1.00 60.69 84 GLU A O 1
ATOM 729 N N . MET A 1 85 ? 10.676 0.145 -9.590 1.00 60.47 85 MET A N 1
ATOM 730 C CA . MET A 1 85 ? 10.932 1.074 -8.484 1.00 60.47 85 MET A CA 1
ATOM 731 C C . MET A 1 85 ? 11.451 0.302 -7.269 1.00 60.47 85 MET A C 1
ATOM 733 O O . MET A 1 85 ? 10.807 0.200 -6.227 1.00 60.47 85 MET A O 1
ATOM 737 N N . ASN A 1 86 ? 12.631 -0.288 -7.424 1.00 58.75 86 ASN A N 1
ATOM 738 C CA . ASN A 1 86 ? 13.341 -0.972 -6.364 1.00 58.75 86 ASN A CA 1
ATOM 739 C C . ASN A 1 86 ? 13.397 -0.055 -5.115 1.00 58.75 86 ASN A C 1
ATOM 741 O O . ASN A 1 86 ? 13.868 1.079 -5.229 1.00 58.75 86 ASN A O 1
ATOM 745 N N . PRO A 1 87 ? 12.949 -0.513 -3.929 1.00 54.16 87 PRO A N 1
ATOM 746 C CA . PRO A 1 87 ? 13.005 0.257 -2.681 1.00 54.16 87 PRO A CA 1
ATOM 747 C C . PRO A 1 87 ? 14.410 0.769 -2.325 1.00 54.16 87 PRO A C 1
ATOM 749 O O . PRO A 1 87 ? 14.549 1.729 -1.570 1.00 54.16 87 PRO A O 1
ATOM 752 N N . PHE A 1 88 ? 15.451 0.148 -2.887 1.00 54.75 88 PHE A N 1
ATOM 753 C CA . PHE A 1 88 ? 16.853 0.527 -2.724 1.00 54.75 88 PHE A CA 1
ATOM 754 C C . PHE A 1 88 ? 17.340 1.572 -3.746 1.00 54.75 88 PHE A C 1
ATOM 756 O O . PHE A 1 88 ? 18.416 2.144 -3.574 1.00 54.75 88 PHE A O 1
ATOM 763 N N . SER A 1 89 ? 16.556 1.880 -4.785 1.00 55.75 89 SER A N 1
ATOM 764 C CA . SER A 1 89 ? 16.860 2.929 -5.767 1.00 55.75 89 SER A CA 1
ATOM 765 C C . SER A 1 89 ? 16.573 4.314 -5.180 1.00 55.75 89 SER A C 1
ATOM 767 O O . SER A 1 89 ? 15.546 4.945 -5.432 1.00 55.75 89 SER A O 1
ATOM 769 N N . PHE A 1 90 ? 17.527 4.807 -4.387 1.00 50.50 90 PHE A N 1
ATOM 770 C CA . PHE A 1 90 ? 17.474 6.090 -3.672 1.00 50.50 90 PHE A CA 1
ATOM 771 C C . PHE A 1 90 ? 17.282 7.326 -4.574 1.00 50.50 90 PHE A C 1
ATOM 773 O O . PHE A 1 90 ? 16.839 8.373 -4.091 1.00 50.50 90 PHE A O 1
ATOM 780 N N . TRP A 1 91 ? 17.587 7.194 -5.869 1.00 48.62 91 TRP A N 1
ATOM 781 C CA . TRP A 1 91 ? 17.559 8.258 -6.879 1.00 48.62 91 TRP A CA 1
ATOM 782 C C . TRP A 1 91 ? 16.154 8.597 -7.407 1.00 48.62 91 TRP A C 1
ATOM 784 O O . TRP A 1 91 ? 15.995 9.594 -8.101 1.00 48.62 91 TRP A O 1
ATOM 794 N N . SER A 1 92 ? 15.118 7.820 -7.061 1.00 61.53 92 SER A N 1
ATOM 795 C CA . SER A 1 92 ? 13.734 8.047 -7.517 1.00 61.53 92 SER A CA 1
ATOM 796 C C . SER A 1 92 ? 12.704 8.016 -6.381 1.00 61.53 92 SER A C 1
ATOM 798 O O . SER A 1 92 ? 11.565 7.592 -6.588 1.00 61.53 92 SER A O 1
ATOM 800 N N . ARG A 1 93 ? 13.091 8.443 -5.170 1.00 68.06 93 ARG A N 1
ATOM 801 C CA . ARG A 1 93 ? 12.251 8.354 -3.959 1.00 68.06 93 ARG A CA 1
ATOM 802 C C . ARG A 1 93 ? 10.879 9.015 -4.111 1.00 68.06 93 ARG A C 1
ATOM 804 O O . ARG A 1 93 ? 9.885 8.379 -3.782 1.00 68.06 93 ARG A O 1
ATOM 811 N N . ALA A 1 94 ? 10.797 10.224 -4.666 1.00 70.50 94 ALA A N 1
ATOM 812 C CA . ALA A 1 94 ? 9.517 10.916 -4.848 1.00 70.50 94 ALA A CA 1
ATOM 813 C C . ALA A 1 94 ? 8.601 10.200 -5.857 1.00 70.50 94 ALA A C 1
ATOM 815 O O . ALA A 1 94 ? 7.406 10.018 -5.612 1.00 70.50 94 ALA A O 1
ATOM 816 N N . ARG A 1 95 ? 9.167 9.709 -6.969 1.00 72.25 95 ARG A N 1
ATOM 817 C CA . ARG A 1 95 ? 8.424 8.944 -7.981 1.00 72.25 95 ARG A CA 1
ATOM 818 C C . ARG A 1 95 ? 7.897 7.625 -7.412 1.00 72.25 95 ARG A C 1
ATOM 820 O O . ARG A 1 95 ? 6.712 7.338 -7.583 1.00 72.25 95 ARG A O 1
ATOM 827 N N . ALA A 1 96 ? 8.751 6.885 -6.703 1.00 70.38 96 ALA A N 1
ATOM 828 C CA . ALA A 1 96 ? 8.395 5.641 -6.026 1.00 70.38 96 ALA A CA 1
ATOM 829 C C . ALA A 1 96 ? 7.321 5.860 -4.961 1.00 70.38 96 ALA A C 1
ATOM 831 O O . ALA A 1 96 ? 6.332 5.132 -4.923 1.00 70.38 96 ALA A O 1
ATOM 832 N N . ALA A 1 97 ? 7.462 6.906 -4.150 1.00 72.56 97 ALA A N 1
ATOM 833 C CA . ALA A 1 97 ? 6.514 7.199 -3.090 1.00 72.56 97 ALA A CA 1
ATOM 834 C C . ALA A 1 97 ? 5.146 7.639 -3.633 1.00 72.56 97 ALA A C 1
ATOM 836 O O . ALA A 1 97 ? 4.120 7.169 -3.149 1.00 72.56 97 ALA A O 1
ATOM 837 N N . ARG A 1 98 ? 5.106 8.452 -4.697 1.00 75.44 98 ARG A N 1
ATOM 838 C CA . ARG A 1 98 ? 3.854 8.827 -5.377 1.00 75.44 98 ARG A CA 1
ATOM 839 C C . ARG A 1 98 ? 3.132 7.616 -5.966 1.00 75.44 98 ARG A C 1
ATOM 841 O O . ARG A 1 98 ? 1.910 7.507 -5.849 1.00 75.44 98 ARG A O 1
ATOM 848 N N . HIS A 1 99 ? 3.860 6.713 -6.621 1.00 76.50 99 HIS A N 1
ATOM 849 C CA . HIS A 1 99 ? 3.250 5.491 -7.143 1.00 76.50 99 HIS A CA 1
ATOM 850 C C . HIS A 1 99 ? 2.794 4.556 -6.027 1.00 76.50 99 HIS A C 1
ATOM 852 O O . HIS A 1 99 ? 1.671 4.068 -6.095 1.00 76.50 99 HIS A O 1
ATOM 858 N N . GLY A 1 100 ? 3.609 4.357 -4.988 1.00 74.06 100 GLY A N 1
ATOM 859 C CA . GLY A 1 100 ? 3.216 3.587 -3.809 1.00 74.06 100 GLY A CA 1
ATOM 860 C C . GLY A 1 100 ? 1.939 4.142 -3.180 1.00 74.06 100 GLY A C 1
ATOM 861 O O . GLY A 1 100 ? 0.997 3.392 -2.945 1.00 74.06 100 GLY A O 1
ATOM 862 N N . PHE A 1 101 ? 1.853 5.467 -3.024 1.00 76.81 101 PHE A N 1
ATOM 863 C CA . PHE A 1 101 ? 0.653 6.148 -2.540 1.00 76.81 101 PHE A CA 1
ATOM 864 C C . PHE A 1 101 ? -0.559 5.886 -3.438 1.00 76.81 101 PHE A C 1
ATOM 866 O O . PHE A 1 101 ? -1.617 5.504 -2.950 1.00 76.81 101 PHE A O 1
ATOM 873 N N . THR A 1 102 ? -0.406 6.030 -4.756 1.00 78.12 102 THR A N 1
ATOM 874 C CA . THR A 1 102 ? -1.496 5.794 -5.719 1.00 78.12 102 THR A CA 1
ATOM 875 C C . THR A 1 102 ? -1.962 4.333 -5.703 1.00 78.12 102 THR A C 1
ATOM 877 O O . THR A 1 102 ? -3.161 4.066 -5.709 1.00 78.12 102 THR A O 1
ATOM 880 N N . SER A 1 103 ? -1.023 3.387 -5.638 1.00 78.56 103 SER A N 1
ATOM 881 C CA . SER A 1 103 ? -1.291 1.944 -5.609 1.00 78.56 103 SER A CA 1
ATOM 882 C C . SER A 1 103 ? -2.047 1.532 -4.339 1.00 78.56 103 SER A C 1
ATOM 884 O O . SER A 1 103 ? -3.085 0.864 -4.411 1.00 78.56 103 SER A O 1
ATOM 886 N N . VAL A 1 104 ? -1.597 2.017 -3.176 1.00 79.19 104 VAL A N 1
ATOM 887 C CA . VAL A 1 104 ? -2.267 1.787 -1.888 1.00 79.19 104 VAL A CA 1
ATOM 888 C C . VAL A 1 104 ? -3.639 2.457 -1.860 1.00 79.19 104 VAL A C 1
ATOM 890 O O . VAL A 1 104 ? -4.615 1.807 -1.494 1.00 79.19 104 VAL A O 1
ATOM 893 N N . LYS A 1 105 ? -3.747 3.712 -2.317 1.00 81.75 105 LYS A N 1
ATOM 894 C CA . LYS A 1 105 ? -5.019 4.443 -2.405 1.00 81.75 105 LYS A CA 1
ATOM 895 C C . LYS A 1 105 ? -6.047 3.668 -3.221 1.00 81.75 105 LYS A C 1
ATOM 897 O O . LYS A 1 105 ? -7.143 3.429 -2.738 1.00 81.75 105 LYS A O 1
ATOM 902 N N . ASN A 1 106 ? -5.682 3.210 -4.417 1.00 82.44 106 ASN A N 1
ATOM 903 C CA . ASN A 1 106 ? -6.589 2.439 -5.270 1.00 82.44 106 ASN A CA 1
ATOM 904 C C . ASN A 1 106 ? -7.027 1.117 -4.619 1.00 82.44 106 ASN A C 1
ATOM 906 O O . ASN A 1 106 ? -8.177 0.712 -4.770 1.00 82.44 106 ASN A O 1
ATOM 910 N N . THR A 1 107 ? -6.127 0.458 -3.884 1.00 81.25 107 THR A N 1
ATOM 911 C CA . THR A 1 107 ? -6.448 -0.771 -3.141 1.00 81.25 107 THR A CA 1
ATOM 912 C C . THR A 1 107 ? -7.430 -0.505 -2.001 1.00 81.25 107 THR A C 1
ATOM 914 O O . THR A 1 107 ? -8.387 -1.260 -1.838 1.00 81.25 107 THR A O 1
ATOM 917 N N . ILE A 1 108 ? -7.220 0.572 -1.237 1.00 83.62 108 ILE A N 1
ATOM 918 C CA . ILE A 1 108 ? -8.108 0.965 -0.135 1.00 83.62 108 ILE A CA 1
ATOM 919 C C . ILE A 1 108 ? -9.472 1.397 -0.673 1.00 83.62 108 ILE A C 1
ATOM 921 O O . ILE A 1 108 ? -10.479 0.936 -0.158 1.00 83.62 108 ILE A O 1
ATOM 925 N N . GLU A 1 109 ? -9.524 2.216 -1.727 1.00 84.31 109 GLU A N 1
ATOM 926 C CA . GLU A 1 109 ? -10.785 2.647 -2.350 1.00 84.31 109 GLU A CA 1
ATOM 927 C C . GLU A 1 109 ? -11.603 1.454 -2.861 1.00 84.31 109 GLU A C 1
ATOM 929 O O . GLU A 1 109 ? -12.803 1.367 -2.612 1.00 84.31 109 GLU A O 1
ATOM 934 N N . GLY A 1 110 ? -10.949 0.482 -3.509 1.00 84.06 110 GLY A N 1
ATOM 935 C CA . GLY A 1 110 ? -11.618 -0.725 -4.001 1.00 84.06 110 GLY A CA 1
ATOM 936 C C . GLY A 1 110 ? -12.173 -1.640 -2.901 1.00 84.06 110 GLY A C 1
ATOM 937 O O . GLY A 1 110 ? -13.012 -2.488 -3.191 1.00 84.06 110 GLY A O 1
ATOM 938 N N . ARG A 1 111 ? -11.715 -1.482 -1.652 1.00 85.88 111 ARG A N 1
ATOM 939 C CA . ARG A 1 111 ? -12.159 -2.252 -0.477 1.00 85.88 111 ARG A CA 1
ATOM 940 C C . ARG A 1 111 ? -12.600 -1.349 0.676 1.00 85.88 111 ARG A C 1
ATOM 942 O O . ARG A 1 111 ? -12.521 -1.745 1.838 1.00 85.88 111 ARG A O 1
ATOM 949 N N . PHE A 1 112 ? -13.051 -0.133 0.360 1.00 86.00 112 PHE A N 1
ATOM 950 C CA . PHE A 1 112 ? -13.303 0.905 1.361 1.00 86.00 112 PHE A CA 1
ATOM 951 C C . PHE A 1 112 ? -14.299 0.424 2.415 1.00 86.00 112 PHE A C 1
ATOM 953 O O . PHE A 1 112 ? -14.039 0.546 3.608 1.00 86.00 112 PHE A O 1
ATOM 960 N N . ASP A 1 113 ? -15.410 -0.165 1.974 1.00 85.88 113 ASP A N 1
ATOM 961 C CA . ASP A 1 113 ? -16.503 -0.571 2.859 1.00 85.88 113 ASP A CA 1
ATOM 962 C C . ASP A 1 113 ? -16.096 -1.735 3.781 1.00 85.88 113 ASP A C 1
ATOM 964 O O . ASP A 1 113 ? -16.453 -1.755 4.958 1.00 85.88 113 ASP A O 1
ATOM 968 N N . GLU A 1 114 ? -15.289 -2.673 3.274 1.00 88.62 114 GLU A N 1
ATOM 969 C CA . GLU A 1 114 ? -14.741 -3.793 4.050 1.00 88.62 114 GLU A CA 1
ATOM 970 C C . GLU A 1 114 ? -13.796 -3.286 5.147 1.00 88.62 114 GLU A C 1
ATOM 972 O O . GLU A 1 114 ? -13.966 -3.602 6.326 1.00 88.62 114 GLU A O 1
ATOM 977 N N . ILE A 1 115 ? -12.835 -2.441 4.765 1.00 87.69 115 ILE A N 1
ATOM 978 C CA . ILE A 1 115 ? -11.850 -1.867 5.685 1.00 87.69 115 ILE A CA 1
ATOM 979 C C . ILE A 1 115 ? -12.544 -0.974 6.716 1.00 87.69 115 ILE A C 1
ATOM 981 O O . ILE A 1 115 ? -12.253 -1.073 7.907 1.00 87.69 115 ILE A O 1
ATOM 985 N N . SER A 1 116 ? -13.492 -0.139 6.282 1.00 87.31 116 SER A N 1
ATOM 986 C CA . SER A 1 116 ? -14.239 0.757 7.165 1.00 87.31 116 SER A CA 1
ATOM 987 C C . SER A 1 116 ? -15.034 -0.014 8.216 1.00 87.31 116 SER A C 1
ATOM 989 O O . SER A 1 116 ? -15.087 0.425 9.359 1.00 87.31 116 SER A O 1
ATOM 991 N N . LYS A 1 117 ? -15.620 -1.164 7.862 1.00 88.44 117 LYS A N 1
ATOM 992 C CA . LYS A 1 117 ? -16.362 -2.018 8.802 1.00 88.44 117 LYS A CA 1
ATOM 993 C C . LYS A 1 117 ? -15.456 -2.664 9.856 1.00 88.44 117 LYS A C 1
ATOM 995 O O . LYS A 1 117 ? -15.830 -2.769 11.026 1.00 88.44 117 LYS A O 1
ATOM 1000 N N . ILE A 1 118 ? -14.264 -3.105 9.454 1.00 88.69 118 ILE A N 1
ATOM 1001 C CA . ILE A 1 118 ? -13.271 -3.641 10.396 1.00 88.69 118 ILE A CA 1
ATOM 1002 C C . ILE A 1 118 ? -12.840 -2.525 11.351 1.00 88.69 118 ILE A C 1
ATOM 1004 O O . ILE A 1 118 ? -12.930 -2.674 12.566 1.00 88.69 118 ILE A O 1
ATOM 1008 N N . LEU A 1 119 ? -12.440 -1.374 10.807 1.00 88.12 119 LEU A N 1
ATOM 1009 C CA . LEU A 1 119 ? -11.972 -0.232 11.591 1.00 88.12 119 LEU A CA 1
ATOM 1010 C C . LEU A 1 119 ? -13.050 0.326 12.532 1.00 88.12 119 LEU A C 1
ATOM 1012 O O . LEU A 1 119 ? -12.732 0.632 13.682 1.00 88.12 119 LEU A O 1
ATOM 1016 N N . SER A 1 120 ? -14.320 0.362 12.116 1.00 87.75 120 SER A N 1
ATOM 1017 C CA . SER A 1 120 ? -15.418 0.832 12.969 1.00 87.75 120 SER A CA 1
ATOM 1018 C C . SER A 1 120 ? -15.641 -0.054 14.194 1.00 87.75 120 SER A C 1
ATOM 1020 O O . SER A 1 120 ? -16.035 0.448 15.239 1.00 87.75 120 SER A O 1
ATOM 1022 N N . THR A 1 121 ? -15.341 -1.357 14.108 1.00 88.31 121 THR A N 1
ATOM 1023 C CA . THR A 1 121 ? -15.406 -2.277 15.266 1.00 88.31 121 THR A CA 1
ATOM 1024 C C . THR A 1 121 ? -14.383 -1.900 16.346 1.00 88.31 121 THR A C 1
ATOM 1026 O O . THR A 1 121 ? -14.566 -2.200 17.522 1.00 88.31 121 THR A O 1
ATOM 1029 N N . TYR A 1 122 ? -13.330 -1.181 15.955 1.00 86.50 122 TYR A N 1
ATOM 1030 C CA . TYR A 1 122 ? -12.324 -0.607 16.846 1.00 86.50 122 TYR A CA 1
ATOM 1031 C C . TYR A 1 122 ? -12.552 0.885 17.124 1.00 86.50 122 TYR A C 1
ATOM 1033 O O . TYR A 1 122 ? -11.633 1.555 17.591 1.00 86.50 122 TYR A O 1
ATOM 1041 N N . GLY A 1 123 ? -13.732 1.426 16.803 1.00 84.44 123 GLY A N 1
ATOM 1042 C CA . GLY A 1 123 ? -14.067 2.842 16.966 1.00 84.44 123 GLY A CA 1
ATOM 1043 C C . GLY A 1 123 ? -13.340 3.777 15.997 1.00 84.44 123 GLY A C 1
ATOM 1044 O O . GLY A 1 123 ? -13.349 4.981 16.205 1.00 84.44 123 GLY A O 1
ATOM 1045 N N . ILE A 1 124 ? -12.681 3.263 14.953 1.00 84.75 124 ILE A N 1
ATOM 1046 C CA . ILE A 1 124 ? -11.954 4.080 13.976 1.00 84.75 124 ILE A CA 1
ATOM 1047 C C . ILE A 1 124 ? -12.872 4.373 12.786 1.00 84.75 124 ILE A C 1
ATOM 1049 O O . ILE A 1 124 ? -13.179 3.484 11.992 1.00 84.75 124 ILE A O 1
ATOM 1053 N N . GLU A 1 125 ? -13.265 5.636 12.626 1.00 83.12 125 GLU A N 1
ATOM 1054 C CA . GLU A 1 125 ? -14.015 6.088 11.451 1.00 83.12 125 GLU A CA 1
ATOM 1055 C C . GLU A 1 125 ? -13.093 6.388 10.264 1.00 83.12 125 GLU A C 1
ATOM 1057 O O . GLU A 1 125 ? -12.074 7.075 10.391 1.00 83.12 125 GLU A O 1
ATOM 1062 N N . MET A 1 126 ? -13.473 5.892 9.084 1.00 80.88 126 MET A N 1
ATOM 1063 C CA . MET A 1 126 ? -12.749 6.126 7.838 1.00 80.88 126 MET A CA 1
ATOM 1064 C C . MET A 1 126 ? -13.482 7.160 6.979 1.00 80.88 126 MET A C 1
ATOM 1066 O O . MET A 1 126 ? -14.690 7.073 6.780 1.00 80.88 126 MET A O 1
ATOM 1070 N N . THR A 1 127 ? -12.751 8.134 6.433 1.00 79.62 127 THR A N 1
ATOM 1071 C CA . THR A 1 127 ? -13.319 9.208 5.599 1.00 79.62 127 THR A CA 1
ATOM 1072 C C . THR A 1 127 ? -12.580 9.307 4.268 1.00 79.62 127 THR A C 1
ATOM 1074 O O . THR A 1 127 ? -11.347 9.310 4.241 1.00 79.62 127 THR A O 1
ATOM 1077 N N . ARG A 1 128 ? -13.317 9.455 3.159 1.00 78.25 128 ARG A N 1
ATOM 1078 C CA . ARG A 1 128 ? -12.730 9.624 1.812 1.00 78.25 128 ARG A CA 1
ATOM 1079 C C . ARG A 1 128 ? -12.105 11.009 1.603 1.00 78.25 128 ARG A C 1
ATOM 1081 O O . ARG A 1 128 ? -11.104 11.143 0.900 1.00 78.25 128 ARG A O 1
ATOM 1088 N N . ASP A 1 129 ? -12.614 12.020 2.308 1.00 73.94 129 ASP A N 1
ATOM 1089 C CA . ASP A 1 129 ? -12.254 13.433 2.113 1.00 73.94 129 ASP A CA 1
ATOM 1090 C C . ASP A 1 129 ? -10.757 13.737 2.264 1.00 73.94 129 ASP A C 1
ATOM 1092 O O . ASP A 1 129 ? -10.212 14.619 1.594 1.00 73.94 129 ASP A O 1
ATOM 1096 N N . ILE A 1 130 ? -10.074 13.053 3.187 1.00 69.81 130 ILE A N 1
ATOM 1097 C CA . ILE A 1 130 ? -8.658 13.316 3.483 1.00 69.81 130 ILE A CA 1
ATOM 1098 C C . ILE A 1 130 ? -7.779 12.738 2.375 1.00 69.81 130 ILE A C 1
ATOM 1100 O O . ILE A 1 130 ? -6.897 13.430 1.861 1.00 69.81 130 ILE A O 1
ATOM 1104 N N . VAL A 1 131 ? -8.059 11.496 1.978 1.00 70.12 131 VAL A N 1
ATOM 1105 C CA . VAL A 1 131 ? -7.299 10.777 0.953 1.00 70.12 131 VAL A CA 1
ATOM 1106 C C . VAL A 1 131 ? -7.448 11.467 -0.402 1.00 70.12 131 VAL A C 1
ATOM 1108 O O . VAL A 1 131 ? -6.449 11.688 -1.088 1.00 70.12 131 VAL A O 1
ATOM 1111 N N . GLU A 1 132 ? -8.659 11.891 -0.772 1.00 72.56 132 GLU A N 1
ATOM 1112 C CA . GLU A 1 132 ? -8.895 12.635 -2.016 1.00 72.56 132 GLU A CA 1
ATOM 1113 C C . GLU A 1 132 ? -8.217 14.005 -2.025 1.00 72.56 132 GLU A C 1
ATOM 1115 O O . GLU A 1 132 ? -7.639 14.411 -3.040 1.00 72.56 132 GLU A O 1
ATOM 1120 N N . ARG A 1 133 ? -8.234 14.717 -0.893 1.00 73.81 133 ARG A N 1
ATOM 1121 C CA . ARG A 1 133 ? -7.569 16.017 -0.759 1.00 73.81 133 ARG A CA 1
ATOM 1122 C C . ARG A 1 133 ? -6.060 15.897 -0.919 1.00 73.81 133 ARG A C 1
ATOM 1124 O O . ARG A 1 133 ? -5.458 16.723 -1.606 1.00 73.81 133 ARG A O 1
ATOM 1131 N N . ASP A 1 134 ? -5.444 14.909 -0.279 1.00 70.88 134 ASP A N 1
ATOM 1132 C CA . ASP A 1 134 ? -3.995 14.728 -0.338 1.00 70.88 134 ASP A CA 1
ATOM 1133 C C . ASP A 1 134 ? -3.557 14.151 -1.691 1.00 70.88 134 ASP A C 1
ATOM 1135 O O . ASP A 1 134 ? -2.576 14.633 -2.259 1.00 70.88 134 ASP A O 1
ATOM 1139 N N . PHE A 1 135 ? -4.357 13.266 -2.298 1.00 70.69 135 PHE A N 1
ATOM 1140 C CA . PHE A 1 135 ? -4.168 12.844 -3.689 1.00 70.69 135 PHE A CA 1
ATOM 1141 C C . PHE A 1 135 ? -4.234 14.029 -4.659 1.00 70.69 135 PHE A C 1
ATOM 1143 O O . PHE A 1 135 ? -3.352 14.194 -5.499 1.00 70.69 135 PHE A O 1
ATOM 1150 N N . SER A 1 136 ? -5.232 14.904 -4.511 1.00 72.56 136 SER A N 1
ATOM 1151 C CA . SER A 1 136 ? -5.393 16.091 -5.359 1.00 72.56 136 SER A CA 1
ATOM 1152 C C . SER A 1 136 ? -4.221 17.067 -5.238 1.00 72.56 136 SER A C 1
ATOM 1154 O O . SER A 1 136 ? -3.864 17.719 -6.216 1.00 72.56 136 SER A O 1
ATOM 1156 N N . LYS A 1 137 ? -3.595 17.175 -4.058 1.00 71.75 137 LYS A N 1
ATOM 1157 C CA . LYS A 1 137 ? -2.373 17.976 -3.879 1.00 71.75 137 LYS A CA 1
ATOM 1158 C C . LYS A 1 137 ? -1.176 17.337 -4.575 1.00 71.75 137 LYS A C 1
ATOM 1160 O O . LYS A 1 137 ? -0.485 18.038 -5.305 1.00 71.75 137 LYS A O 1
ATOM 1165 N N . MET A 1 138 ? -0.971 16.027 -4.405 1.00 69.31 138 MET A N 1
ATOM 1166 C CA . MET A 1 138 ? 0.121 15.301 -5.070 1.00 69.31 138 MET A CA 1
ATOM 1167 C C . MET A 1 138 ? -0.024 15.293 -6.600 1.00 69.31 138 MET A C 1
ATOM 1169 O O . MET A 1 138 ? 0.972 15.351 -7.315 1.00 69.31 138 MET A O 1
ATOM 1173 N N . ALA A 1 139 ? -1.259 15.233 -7.110 1.00 68.06 139 ALA A N 1
ATOM 1174 C CA . ALA A 1 139 ? -1.555 15.262 -8.541 1.00 68.06 139 ALA A CA 1
ATOM 1175 C C . ALA A 1 139 ? -1.343 16.647 -9.176 1.00 68.06 139 ALA A C 1
ATOM 1177 O O . ALA A 1 139 ? -1.085 16.735 -10.371 1.00 68.06 139 ALA A O 1
ATOM 1178 N N . LYS A 1 140 ? -1.439 17.730 -8.393 1.00 67.00 140 LYS A N 1
ATOM 1179 C CA . LYS A 1 140 ? -1.157 19.100 -8.858 1.00 67.00 140 LYS A CA 1
ATOM 1180 C C . LYS A 1 140 ? 0.338 19.430 -8.861 1.00 67.00 140 LYS A C 1
ATOM 1182 O O . LYS A 1 140 ? 0.752 20.334 -9.578 1.00 67.00 140 LYS A O 1
ATOM 1187 N N . SER A 1 141 ? 1.150 18.701 -8.097 1.00 63.09 141 SER A N 1
ATOM 1188 C CA . SER A 1 141 ? 2.587 18.945 -7.920 1.00 63.09 141 SER A CA 1
ATOM 1189 C C . SER A 1 141 ? 3.472 18.044 -8.792 1.00 63.09 141 SER A C 1
ATOM 1191 O O . SER A 1 141 ? 4.545 17.635 -8.358 1.00 63.09 141 SER A O 1
ATOM 1193 N N . THR A 1 142 ? 3.033 17.706 -10.009 1.00 56.09 142 THR A N 1
ATOM 1194 C CA . THR A 1 142 ? 3.619 16.668 -10.889 1.00 56.09 142 THR A CA 1
ATOM 1195 C C . THR A 1 142 ? 5.123 16.814 -11.184 1.00 56.09 142 THR A C 1
ATOM 1197 O O . THR A 1 142 ? 5.741 15.834 -11.594 1.00 56.09 142 THR A O 1
ATOM 1200 N N . SER A 1 143 ? 5.725 17.983 -10.934 1.00 58.50 143 SER A N 1
ATOM 1201 C CA . SER A 1 143 ? 7.161 18.246 -11.133 1.00 58.50 143 SER A CA 1
ATOM 1202 C C . SER A 1 143 ? 7.943 18.632 -9.873 1.00 58.50 143 SER A C 1
ATOM 1204 O O . SER A 1 143 ? 9.152 18.807 -9.982 1.00 58.50 143 SER A O 1
ATOM 1206 N N . ASP A 1 144 ? 7.306 18.764 -8.704 1.00 70.38 144 ASP A N 1
ATOM 1207 C CA . ASP A 1 144 ? 8.007 19.166 -7.478 1.00 70.38 144 ASP A CA 1
ATOM 1208 C C . ASP A 1 144 ? 8.097 18.016 -6.466 1.00 70.38 144 ASP A C 1
ATOM 1210 O O . ASP A 1 144 ? 7.178 17.750 -5.680 1.00 70.38 144 ASP A O 1
ATOM 1214 N N . ASP A 1 145 ? 9.245 17.341 -6.488 1.00 70.88 145 ASP A N 1
ATOM 1215 C CA . ASP A 1 145 ? 9.588 16.248 -5.579 1.00 70.88 145 ASP A CA 1
ATOM 1216 C C . ASP A 1 145 ? 9.529 16.686 -4.104 1.00 70.88 145 ASP A C 1
ATOM 1218 O O . ASP A 1 145 ? 9.157 15.885 -3.240 1.00 70.88 145 ASP A O 1
ATOM 1222 N N . ALA A 1 146 ? 9.830 17.958 -3.806 1.00 69.44 146 ALA A N 1
ATOM 1223 C CA . ALA A 1 146 ? 9.767 18.495 -2.450 1.00 69.44 146 ALA A CA 1
ATOM 1224 C C . ALA A 1 146 ? 8.321 18.573 -1.944 1.00 69.44 146 ALA A C 1
ATOM 1226 O O . ALA A 1 146 ? 8.040 18.145 -0.822 1.00 69.44 146 ALA A O 1
ATOM 1227 N N . THR A 1 147 ? 7.379 19.025 -2.778 1.00 70.94 147 THR A N 1
ATOM 1228 C CA . THR A 1 147 ? 5.951 19.025 -2.432 1.00 70.94 147 THR A CA 1
ATOM 1229 C C . THR A 1 147 ? 5.424 17.607 -2.217 1.00 70.94 147 THR A C 1
ATOM 1231 O O . THR A 1 147 ? 4.765 17.366 -1.204 1.00 70.94 147 THR A O 1
ATOM 1234 N N . ILE A 1 148 ? 5.752 16.648 -3.093 1.00 69.50 148 ILE A N 1
ATOM 1235 C CA . ILE A 1 148 ? 5.324 15.242 -2.939 1.00 69.50 148 ILE A CA 1
ATOM 1236 C C . ILE A 1 148 ? 5.807 14.677 -1.599 1.00 69.50 148 ILE A C 1
ATOM 1238 O O . ILE A 1 148 ? 5.012 14.126 -0.832 1.00 69.50 148 ILE A O 1
ATOM 1242 N N . MET A 1 149 ? 7.093 14.857 -1.288 1.00 71.88 149 MET A N 1
ATOM 1243 C CA . MET A 1 149 ? 7.659 14.390 -0.024 1.00 71.88 149 MET A CA 1
ATOM 1244 C C . MET A 1 149 ? 7.067 15.134 1.172 1.00 71.88 149 MET A C 1
ATOM 1246 O O . MET A 1 149 ? 6.778 14.494 2.174 1.00 71.88 149 MET A O 1
ATOM 1250 N N . SER A 1 150 ? 6.794 16.436 1.063 1.00 73.19 150 SER A N 1
ATOM 1251 C CA . SER A 1 150 ? 6.172 17.207 2.145 1.00 73.19 150 SER A CA 1
ATOM 1252 C C . SER A 1 150 ? 4.754 16.740 2.468 1.00 73.19 150 SER A C 1
ATOM 1254 O O . SER A 1 150 ? 4.380 16.741 3.633 1.00 73.19 150 SER A O 1
ATOM 1256 N N . VAL A 1 151 ? 3.967 16.309 1.473 1.00 72.19 151 VAL A N 1
ATOM 1257 C CA . VAL A 1 151 ? 2.623 15.758 1.707 1.00 72.19 151 VAL A CA 1
ATOM 1258 C C . VAL A 1 151 ? 2.723 14.390 2.381 1.00 72.19 151 VAL A C 1
ATOM 1260 O O . VAL A 1 151 ? 1.963 14.121 3.305 1.00 72.19 151 VAL A O 1
ATOM 12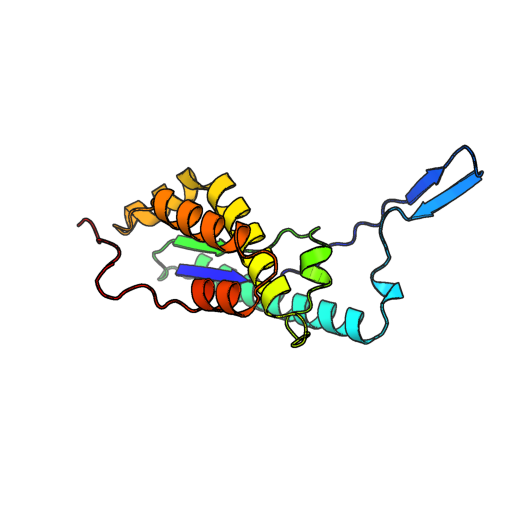63 N N . LEU A 1 152 ? 3.677 13.553 1.964 1.00 69.19 152 LEU A N 1
ATOM 1264 C CA . LEU A 1 152 ? 3.893 12.214 2.527 1.00 69.19 152 LEU A CA 1
ATOM 1265 C C . LEU A 1 152 ? 4.518 12.227 3.928 1.00 69.19 152 LEU A C 1
ATOM 1267 O O . LEU A 1 152 ? 4.210 11.366 4.744 1.00 69.19 152 LEU A O 1
ATOM 1271 N N . GLN A 1 153 ? 5.409 13.181 4.195 1.00 69.69 153 GLN A N 1
ATOM 1272 C CA . GLN A 1 153 ? 6.102 13.354 5.475 1.00 69.69 153 GLN A CA 1
ATOM 1273 C C . GLN A 1 153 ? 5.350 14.280 6.424 1.00 69.69 153 GLN A C 1
ATOM 1275 O O . GLN A 1 153 ? 5.796 14.485 7.552 1.00 69.69 153 GLN A O 1
ATOM 1280 N N . LYS A 1 154 ? 4.228 14.864 5.984 1.00 66.75 154 LYS A N 1
ATOM 1281 C CA . LYS A 1 154 ? 3.396 15.679 6.856 1.00 66.75 154 LYS A CA 1
ATOM 1282 C C . LYS A 1 154 ? 2.926 14.796 8.000 1.00 66.75 154 LYS A C 1
ATOM 1284 O O . LYS A 1 154 ? 2.100 13.910 7.792 1.00 66.75 154 LYS A O 1
ATOM 1289 N N . GLU A 1 155 ? 3.452 15.042 9.197 1.00 52.91 155 GLU A N 1
ATOM 1290 C CA . GLU A 1 155 ? 2.988 14.349 10.390 1.00 52.91 155 GLU A CA 1
ATOM 1291 C C . GLU A 1 155 ? 1.465 14.469 10.474 1.00 52.91 155 GLU A C 1
ATOM 1293 O O . GLU A 1 155 ? 0.888 15.547 10.256 1.00 52.91 155 GLU A O 1
ATOM 1298 N N . ALA A 1 156 ? 0.808 13.342 10.756 1.00 55.34 156 ALA A N 1
ATOM 1299 C CA . ALA A 1 156 ? -0.609 13.330 11.059 1.00 55.34 156 ALA A CA 1
ATOM 1300 C C . ALA A 1 156 ? -0.827 14.310 12.217 1.00 55.34 156 ALA A C 1
ATOM 1302 O O . ALA A 1 156 ? -0.371 14.083 13.333 1.00 55.34 156 ALA A O 1
ATOM 1303 N N . ASN A 1 157 ? -1.441 15.454 11.909 1.00 49.81 157 ASN A N 1
ATOM 1304 C CA . ASN A 1 157 ? -1.592 16.567 12.835 1.00 49.81 157 ASN A CA 1
ATOM 1305 C C . ASN A 1 157 ? -2.119 16.045 14.190 1.00 49.81 157 ASN A C 1
ATOM 1307 O O . ASN A 1 157 ? -3.200 15.456 14.195 1.00 49.81 157 ASN A O 1
ATOM 1311 N N . PRO A 1 158 ? -1.430 16.258 15.326 1.00 45.78 158 PRO A N 1
ATOM 1312 C CA . PRO A 1 158 ? -1.790 15.647 16.612 1.00 45.78 158 PRO A CA 1
ATOM 1313 C C . PRO A 1 158 ? -3.174 16.066 17.140 1.00 45.78 158 PRO A C 1
ATOM 1315 O O . PRO A 1 158 ? -3.734 15.409 18.016 1.00 45.78 158 PRO A O 1
ATOM 1318 N N . ARG A 1 159 ? -3.777 17.130 16.582 1.00 47.19 159 ARG A N 1
ATOM 1319 C CA . ARG A 1 159 ? -5.180 17.516 16.839 1.00 47.19 159 ARG A CA 1
ATOM 1320 C C . ARG A 1 159 ? -6.218 16.684 16.077 1.00 47.19 159 ARG A C 1
ATOM 1322 O O . ARG A 1 159 ? -7.402 16.783 16.376 1.00 47.19 159 ARG A O 1
ATOM 1329 N N . ARG A 1 160 ? -5.802 15.871 15.107 1.00 52.03 160 ARG A N 1
ATOM 1330 C CA . ARG A 1 160 ? -6.640 14.915 14.373 1.00 52.03 160 ARG A CA 1
ATOM 1331 C C . ARG A 1 160 ? -6.488 13.537 15.009 1.00 52.03 160 ARG A C 1
ATOM 1333 O O . ARG A 1 160 ? -5.989 12.609 14.381 1.00 52.03 160 ARG A O 1
ATOM 1340 N N . ARG A 1 161 ? -6.879 13.419 16.283 1.00 42.06 161 ARG A N 1
ATOM 1341 C CA . ARG A 1 161 ? -7.126 12.100 16.876 1.00 42.06 161 ARG A CA 1
ATOM 1342 C C . ARG A 1 161 ? -8.113 11.394 15.953 1.00 42.06 161 ARG A C 1
ATOM 1344 O O . ARG A 1 161 ? -9.162 11.967 15.666 1.00 42.06 161 ARG A O 1
ATOM 1351 N N . LEU A 1 162 ? -7.770 10.190 15.497 1.00 47.84 162 LEU A N 1
ATOM 1352 C CA . LEU A 1 162 ? -8.778 9.210 15.103 1.00 47.84 162 LEU A CA 1
ATOM 1353 C C . LEU A 1 162 ? -9.781 9.214 16.259 1.00 47.84 162 LEU A C 1
ATOM 1355 O O . LEU A 1 162 ? -9.394 8.906 17.390 1.00 47.84 162 LEU A O 1
ATOM 1359 N N . GLN A 1 163 ? -10.981 9.752 16.036 1.00 41.00 163 GLN A N 1
ATOM 1360 C CA . GLN A 1 163 ? -11.977 9.786 17.092 1.00 41.00 163 GLN A CA 1
ATOM 1361 C C . GLN A 1 163 ? -12.394 8.340 17.290 1.00 41.00 163 GLN A C 1
ATOM 1363 O O . GLN A 1 163 ? -13.103 7.798 16.458 1.00 41.00 163 GLN A O 1
ATOM 1368 N N . LEU A 1 164 ? -11.862 7.722 18.347 1.00 38.41 164 LEU A N 1
ATOM 1369 C CA . LEU A 1 164 ? -12.386 6.493 18.916 1.00 38.41 164 LEU A CA 1
ATOM 1370 C C . LEU A 1 164 ? -13.797 6.819 19.389 1.00 38.41 164 LEU A C 1
ATOM 1372 O O . LEU A 1 164 ? -13.971 7.381 20.472 1.00 38.41 164 LEU A O 1
ATOM 1376 N N . VAL A 1 165 ? -14.780 6.564 18.531 1.00 46.28 165 VAL A N 1
ATOM 1377 C CA . VAL A 1 165 ? -16.183 6.621 18.929 1.00 46.28 165 VAL A CA 1
ATOM 1378 C C . VAL A 1 165 ? -16.401 5.390 19.806 1.00 46.28 165 VAL A C 1
ATOM 1380 O O . VAL A 1 165 ? -16.292 4.262 19.326 1.00 46.28 165 VAL A O 1
ATOM 1383 N N . ALA A 1 166 ? -16.543 5.629 21.111 1.00 38.03 166 ALA A N 1
ATOM 1384 C CA . ALA A 1 166 ? -16.802 4.610 22.125 1.00 38.03 166 ALA A CA 1
ATOM 1385 C C . ALA A 1 166 ? -18.261 4.145 22.090 1.00 38.03 166 ALA A C 1
ATOM 1387 O O . ALA A 1 166 ? -19.133 4.991 21.782 1.00 38.03 166 ALA A O 1
#

Foldseek 3Di:
DEEEQLLAAADPPFDFDQDPVVRDTDTPDDDLVVPDDVSVVSNVVSVVSVVVVVVVVVVLVPDPPNDADYHYHYADNNPVVSSVVRPPPPVCVLVNLLVVLVRRLVVCVVCVVVVQVRCVVQQAHDDPVVSVVLNVQSVVPVPDSPSSVCSVPVPPPPVPPRGSPD

Solvent-accessible surface area (backbone atoms only — not comparable to full-atom values): 9993 Å² total; per-residue (Å²): 89,82,46,77,41,92,37,61,50,73,57,82,77,70,48,76,44,76,40,81,91,72,80,41,76,43,67,80,46,85,61,72,78,77,64,45,72,68,45,51,50,53,47,50,52,15,44,54,52,42,52,52,54,49,51,52,50,55,51,49,73,68,36,86,84,58,86,77,62,78,48,77,46,62,67,68,48,71,43,60,67,66,58,70,47,41,93,80,51,75,89,43,52,49,62,43,49,52,49,51,50,51,52,51,48,54,54,44,65,78,40,40,70,62,54,35,55,58,35,43,77,70,18,34,78,73,68,68,70,62,58,54,52,53,49,53,52,48,67,70,38,81,86,40,55,66,58,43,44,50,65,73,66,50,70,79,55,85,90,65,61,76,60,63,60,126

Radius of gyration: 19.68 Å; Cα contacts (8 Å, |Δi|>4): 142; chains: 1; bounding box: 39×39×62 Å